Protein AF-A0A918MQ22-F1 (afdb_monomer_lite)

Sequence (95 aa):
MRKKLNYYYRVFETLDYRKCSISFIMLRVFPLMFMIFSLKVYPHSNSNNLKSAAVIWGAKQTPISGSVKDASGTPIPGVNILLVGTVTGTQTDYI

InterPro domains:
  IPR008969 Carboxypeptidase-like, regulatory domain superfamily [SSF49464] (63-93)

Structure (mmCIF, N/CA/C/O backbone):
data_AF-A0A918MQ22-F1
#
_entry.id   AF-A0A918MQ22-F1
#
loop_
_atom_site.group_PDB
_atom_site.id
_atom_site.type_symbol
_atom_site.label_atom_id
_atom_site.label_alt_id
_atom_site.label_comp_id
_atom_site.label_asym_id
_atom_site.label_entity_id
_atom_site.label_seq_id
_atom_site.pdbx_PDB_ins_code
_atom_site.Cartn_x
_atom_site.Cartn_y
_atom_site.Cartn_z
_atom_site.occupancy
_atom_site.B_iso_or_equiv
_atom_site.auth_seq_id
_atom_site.auth_comp_id
_atom_site.auth_asym_id
_atom_site.auth_atom_id
_atom_site.pdbx_PDB_model_num
ATOM 1 N N . MET A 1 1 ? 68.908 -0.606 -53.694 1.00 58.28 1 MET A N 1
ATOM 2 C CA . MET A 1 1 ? 68.719 -0.250 -52.264 1.00 58.28 1 MET A CA 1
ATOM 3 C C . MET A 1 1 ? 67.687 0.862 -51.997 1.00 58.28 1 MET A C 1
ATOM 5 O O . MET A 1 1 ? 67.014 0.776 -50.981 1.00 58.28 1 MET A O 1
ATOM 9 N N . ARG A 1 2 ? 67.454 1.846 -52.889 1.00 55.19 2 ARG A N 1
ATOM 10 C CA . ARG A 1 2 ? 66.509 2.969 -52.636 1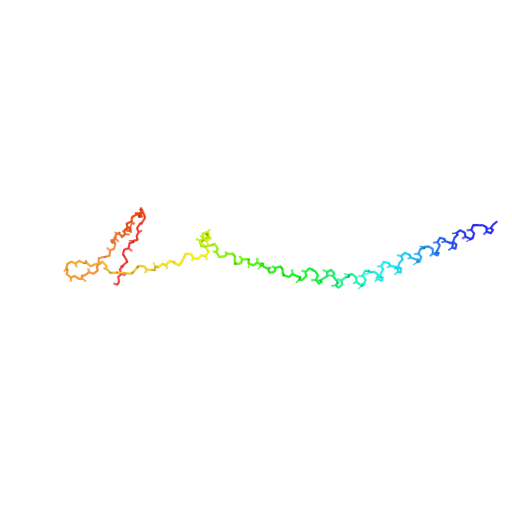.00 55.19 2 ARG A CA 1
ATOM 11 C C . ARG A 1 2 ? 65.016 2.600 -52.507 1.00 55.19 2 ARG A C 1
ATOM 13 O O . ARG A 1 2 ? 64.282 3.293 -51.814 1.00 55.19 2 ARG A O 1
ATOM 20 N N . LYS A 1 3 ? 64.555 1.506 -53.129 1.00 56.06 3 LYS A N 1
ATOM 21 C CA . LYS A 1 3 ? 63.137 1.084 -53.068 1.00 56.06 3 LYS A CA 1
ATOM 22 C C . LYS A 1 3 ? 62.701 0.610 -51.671 1.00 56.06 3 LYS A C 1
ATOM 24 O O . LYS A 1 3 ? 61.563 0.841 -51.285 1.00 56.06 3 LYS A O 1
ATOM 29 N N . LYS A 1 4 ? 63.611 -0.004 -50.901 1.00 56.78 4 LYS A N 1
ATOM 30 C CA . LYS A 1 4 ? 63.319 -0.537 -49.555 1.00 56.78 4 LYS A CA 1
ATOM 31 C C . LYS A 1 4 ? 63.149 0.582 -48.519 1.00 56.78 4 LYS A C 1
ATOM 33 O O . LYS A 1 4 ? 62.310 0.466 -47.635 1.00 56.78 4 LYS A O 1
ATOM 38 N N . LEU A 1 5 ? 63.884 1.684 -48.688 1.00 58.62 5 LEU A N 1
ATOM 39 C CA . LEU A 1 5 ? 63.778 2.869 -47.835 1.00 58.62 5 LEU A CA 1
ATOM 40 C C . LEU A 1 5 ? 62.418 3.566 -48.020 1.00 58.62 5 LEU A C 1
ATOM 42 O O . LEU A 1 5 ? 61.752 3.891 -47.048 1.00 58.62 5 LEU A O 1
ATOM 46 N N . ASN A 1 6 ? 61.957 3.690 -49.267 1.00 64.06 6 ASN A N 1
ATOM 47 C CA . ASN A 1 6 ? 60.674 4.318 -49.602 1.00 64.06 6 ASN A CA 1
ATOM 48 C C . ASN A 1 6 ? 59.466 3.531 -49.043 1.00 64.06 6 ASN A C 1
ATOM 50 O O . ASN A 1 6 ? 58.471 4.111 -48.623 1.00 64.06 6 ASN A O 1
ATOM 54 N N . TYR A 1 7 ? 59.586 2.201 -48.965 1.00 62.47 7 TYR A N 1
ATOM 55 C CA . TYR A 1 7 ? 58.566 1.343 -48.357 1.00 62.47 7 TYR A CA 1
ATOM 56 C C . TYR A 1 7 ? 58.475 1.541 -46.836 1.00 62.47 7 TYR A C 1
ATOM 58 O O . TYR A 1 7 ? 57.378 1.631 -46.297 1.00 62.47 7 TYR A O 1
ATOM 66 N N . TYR A 1 8 ? 59.616 1.673 -46.150 1.00 60.47 8 TYR A N 1
ATOM 67 C CA . TYR A 1 8 ? 59.648 1.921 -44.704 1.00 60.47 8 TYR A CA 1
ATOM 68 C C . TYR A 1 8 ? 59.082 3.294 -44.328 1.00 60.47 8 TYR A C 1
ATOM 70 O O . TYR A 1 8 ? 58.294 3.376 -43.391 1.00 60.47 8 TYR A O 1
ATOM 78 N N . TYR A 1 9 ? 59.411 4.346 -45.088 1.00 58.25 9 TYR A N 1
ATOM 79 C CA . TYR A 1 9 ? 58.820 5.675 -44.886 1.00 58.25 9 TYR A CA 1
ATOM 80 C C . TYR A 1 9 ? 57.302 5.657 -45.091 1.00 58.25 9 TYR A C 1
ATOM 82 O O . TYR A 1 9 ? 56.569 6.139 -44.234 1.00 58.25 9 TYR A O 1
ATOM 90 N N . ARG A 1 10 ? 56.818 5.010 -46.160 1.00 55.19 10 ARG A N 1
ATOM 91 C CA . ARG A 1 10 ? 55.380 4.902 -46.442 1.00 55.19 10 ARG A CA 1
ATOM 92 C C . ARG A 1 10 ? 54.623 4.125 -45.355 1.00 55.19 10 ARG A C 1
ATOM 94 O O . ARG A 1 10 ? 53.503 4.488 -45.018 1.00 55.19 10 ARG A O 1
ATOM 101 N N . VAL A 1 11 ? 55.221 3.075 -44.788 1.00 58.50 11 VAL A N 1
ATOM 102 C CA . VAL A 1 11 ? 54.616 2.309 -43.683 1.00 58.50 11 VAL A CA 1
ATOM 103 C C . VAL A 1 11 ? 54.599 3.122 -42.383 1.00 58.50 11 VAL A C 1
ATOM 105 O O . VAL A 1 11 ? 53.577 3.132 -41.699 1.00 58.50 11 VAL A O 1
ATOM 108 N N . PHE A 1 12 ? 55.673 3.850 -42.061 1.00 53.22 12 PHE A N 1
ATOM 109 C CA . PHE A 1 12 ? 55.737 4.714 -40.875 1.00 53.22 12 PHE A CA 1
ATOM 110 C C . PHE A 1 12 ? 54.681 5.835 -40.932 1.00 53.22 12 PHE A C 1
ATOM 112 O O . PHE A 1 12 ? 53.937 6.034 -39.975 1.00 53.22 12 PHE A O 1
ATOM 119 N N . GLU A 1 13 ? 54.513 6.461 -42.099 1.00 55.25 13 GLU A N 1
ATOM 120 C CA . GLU A 1 13 ? 53.505 7.502 -42.350 1.00 55.25 13 GLU A CA 1
ATOM 121 C C . GLU A 1 13 ? 52.064 6.970 -42.183 1.00 55.25 13 GLU A C 1
ATOM 123 O O . GLU A 1 13 ? 51.206 7.636 -41.608 1.00 55.25 13 GLU A O 1
ATOM 128 N N . THR A 1 14 ? 51.790 5.718 -42.579 1.00 51.16 14 THR A N 1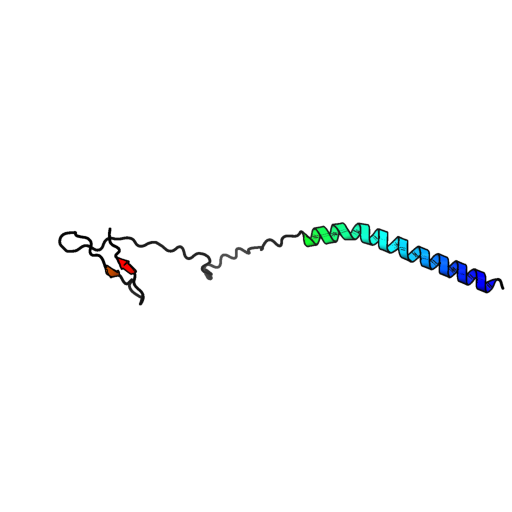
ATOM 129 C CA . THR A 1 14 ? 50.468 5.087 -42.373 1.00 51.16 14 THR A CA 1
ATOM 130 C C . THR A 1 14 ? 50.173 4.668 -40.927 1.00 51.16 14 THR A C 1
ATOM 132 O O . THR A 1 14 ? 49.003 4.497 -40.570 1.00 51.16 14 THR A O 1
ATOM 135 N N . LEU A 1 15 ? 51.198 4.504 -40.082 1.00 51.94 15 LEU A N 1
ATOM 136 C CA . LEU A 1 15 ? 51.028 4.140 -38.670 1.00 51.94 15 LEU A CA 1
ATOM 137 C C . LEU A 1 15 ? 50.720 5.360 -37.785 1.00 51.94 15 LEU A C 1
ATOM 139 O O . LEU A 1 15 ? 49.957 5.221 -36.825 1.00 51.94 15 LEU A O 1
ATOM 143 N N . ASP A 1 16 ? 51.204 6.553 -38.144 1.00 52.94 16 ASP A N 1
ATOM 144 C CA . ASP A 1 16 ? 50.850 7.811 -37.464 1.00 52.94 16 ASP A CA 1
ATOM 145 C C . ASP A 1 16 ? 49.415 8.284 -37.785 1.00 52.94 16 ASP A C 1
ATOM 147 O O . ASP A 1 16 ? 48.711 8.805 -36.914 1.00 52.94 16 ASP A O 1
ATOM 151 N N . TYR A 1 17 ? 48.897 7.991 -38.985 1.00 50.00 17 TYR A N 1
ATOM 152 C CA . TYR A 1 17 ? 47.516 8.329 -39.372 1.00 50.00 17 TYR A CA 1
ATOM 153 C C . TYR A 1 17 ? 46.429 7.558 -38.601 1.00 50.00 17 TYR A C 1
ATOM 155 O O . TYR A 1 17 ? 45.288 8.021 -38.509 1.00 50.00 17 TYR A O 1
ATOM 163 N N . ARG A 1 18 ? 46.747 6.399 -38.005 1.00 50.69 18 ARG A N 1
ATOM 164 C CA . ARG A 1 18 ? 45.755 5.592 -37.268 1.00 50.69 18 ARG A CA 1
ATOM 165 C C . ARG A 1 18 ? 45.511 6.038 -35.828 1.00 50.69 18 ARG A C 1
ATOM 167 O O . ARG A 1 18 ? 44.466 5.696 -35.280 1.00 50.69 18 ARG A O 1
ATOM 174 N N . LYS A 1 19 ? 46.409 6.814 -35.215 1.00 48.56 19 LYS A N 1
ATOM 175 C CA . LYS A 1 19 ? 46.232 7.300 -33.831 1.00 48.56 19 LYS A CA 1
ATOM 176 C C . LYS A 1 19 ? 45.521 8.651 -33.746 1.00 48.56 19 LYS A C 1
ATOM 178 O O . LYS A 1 19 ? 44.848 8.919 -32.755 1.00 48.56 19 LYS A O 1
ATOM 183 N N . CYS A 1 20 ? 45.613 9.477 -34.787 1.00 48.53 20 CYS A N 1
ATOM 184 C CA . CYS A 1 20 ? 45.085 10.842 -34.750 1.00 48.53 20 CYS A CA 1
ATOM 185 C C . CYS A 1 20 ? 43.585 10.928 -35.106 1.00 48.53 20 CYS A C 1
ATOM 187 O O . CYS A 1 20 ? 42.847 11.696 -34.497 1.00 48.53 20 CYS A O 1
ATOM 189 N N . SER A 1 21 ? 43.079 10.088 -36.016 1.00 54.22 21 SER A N 1
ATOM 190 C CA . SER A 1 21 ? 41.682 10.201 -36.477 1.00 54.22 21 SER A 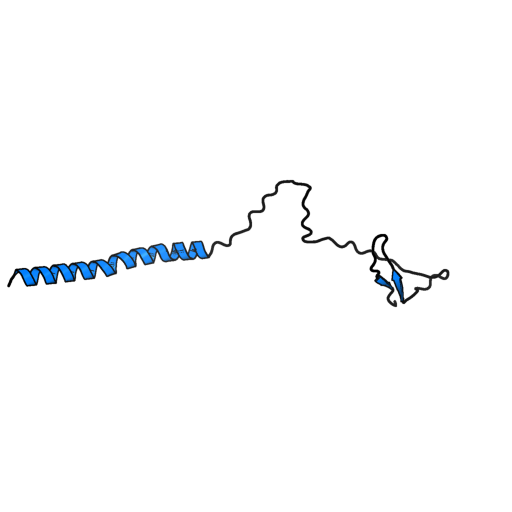CA 1
ATOM 191 C C . SER A 1 21 ? 40.651 9.622 -35.490 1.00 54.22 21 SER A C 1
ATOM 193 O O . SER A 1 21 ? 39.617 10.238 -35.233 1.00 54.22 21 SER A O 1
ATOM 195 N N . ILE A 1 22 ? 40.952 8.478 -34.863 1.00 59.56 22 ILE A N 1
ATOM 196 C CA . ILE A 1 22 ? 40.038 7.810 -33.915 1.00 59.56 22 ILE A CA 1
ATOM 197 C C . ILE A 1 22 ? 39.916 8.600 -32.603 1.00 59.56 22 ILE A C 1
ATOM 199 O O . ILE A 1 22 ? 38.831 8.668 -32.030 1.00 59.56 22 ILE A O 1
ATOM 203 N N . SER A 1 23 ? 40.997 9.253 -32.162 1.00 62.00 23 SER A N 1
ATOM 204 C CA . SER A 1 23 ? 41.025 10.050 -30.927 1.00 62.00 23 SER A CA 1
ATOM 205 C C . SER A 1 23 ? 40.124 11.292 -31.010 1.00 62.00 23 SER A C 1
ATOM 207 O O . SER A 1 23 ? 39.325 11.548 -30.109 1.00 62.00 23 SER A O 1
ATOM 209 N N . PHE A 1 24 ? 40.162 12.016 -32.137 1.00 61.91 24 PHE A N 1
ATOM 210 C CA . PHE A 1 24 ? 39.295 13.182 -32.362 1.00 61.91 24 PHE A CA 1
ATOM 211 C C . PHE A 1 24 ? 37.813 12.814 -32.481 1.00 61.91 24 PHE A C 1
ATOM 213 O O . PHE A 1 24 ? 36.957 13.554 -31.991 1.00 61.91 24 PHE A O 1
ATOM 220 N N . ILE A 1 25 ? 37.511 11.669 -33.098 1.00 69.50 25 ILE A N 1
ATOM 221 C CA . ILE A 1 25 ? 36.145 11.149 -33.187 1.00 69.50 25 ILE A CA 1
ATOM 222 C C . ILE A 1 25 ? 35.653 10.770 -31.787 1.00 69.50 25 ILE A C 1
ATOM 224 O O . ILE A 1 25 ? 34.648 11.319 -31.345 1.00 69.50 25 ILE A O 1
ATOM 228 N N . MET A 1 26 ? 36.391 9.939 -31.042 1.00 67.00 26 MET A N 1
ATOM 229 C CA . MET A 1 26 ? 36.015 9.480 -29.694 1.00 67.00 26 MET A CA 1
ATOM 230 C C . MET A 1 26 ? 35.768 10.632 -28.705 1.00 67.00 26 MET A C 1
ATOM 232 O O . MET A 1 26 ? 34.805 10.572 -27.941 1.00 67.00 26 MET A O 1
ATOM 236 N N . LEU A 1 27 ? 36.558 11.711 -28.767 1.00 75.56 27 LEU A N 1
ATOM 237 C CA . LEU A 1 27 ? 36.388 12.893 -27.910 1.00 75.56 27 LEU A CA 1
ATOM 238 C C . LEU A 1 27 ? 35.057 13.632 -28.155 1.00 75.56 27 LEU A C 1
ATOM 240 O O . LEU A 1 27 ? 34.509 14.244 -27.240 1.00 75.56 27 LEU A O 1
ATOM 244 N N . ARG A 1 28 ? 34.519 13.573 -29.381 1.00 75.44 28 ARG A N 1
ATOM 245 C CA . ARG A 1 28 ? 33.253 14.222 -29.760 1.00 75.44 28 ARG A CA 1
ATOM 246 C C . ARG A 1 28 ? 32.032 13.319 -29.572 1.00 75.44 28 ARG A C 1
ATOM 248 O O . ARG A 1 28 ? 30.961 13.843 -29.277 1.00 75.44 28 ARG A O 1
ATOM 255 N N . VAL A 1 29 ? 32.169 11.994 -29.700 1.00 80.75 29 VAL A N 1
ATOM 256 C CA . VAL A 1 29 ? 31.034 11.057 -29.522 1.00 80.75 29 VAL A CA 1
ATOM 257 C C . VAL A 1 29 ? 30.774 10.687 -28.062 1.00 80.75 29 VAL A C 1
ATOM 259 O O . VAL A 1 29 ? 29.633 10.394 -27.710 1.00 80.75 29 VAL A O 1
ATOM 262 N N . PHE A 1 30 ? 31.795 10.733 -27.200 1.00 79.94 30 PHE A N 1
ATOM 263 C CA . PHE A 1 30 ? 31.662 10.428 -25.772 1.00 79.94 30 PHE A CA 1
ATOM 264 C C . PHE A 1 30 ? 30.576 11.253 -25.041 1.00 79.94 30 PHE A C 1
ATOM 266 O O . PHE A 1 30 ? 29.730 10.641 -24.384 1.00 79.94 30 PHE A O 1
ATOM 273 N N . PRO A 1 31 ? 30.494 12.596 -25.181 1.00 81.69 31 PRO A N 1
ATOM 274 C CA . PRO A 1 31 ? 29.432 13.367 -24.527 1.00 81.69 31 PRO A CA 1
ATOM 275 C C . PRO A 1 31 ? 28.036 13.068 -25.095 1.00 81.69 31 PRO A C 1
ATOM 277 O O . PRO A 1 31 ? 27.052 13.105 -24.361 1.00 81.69 31 PRO A O 1
ATOM 280 N N . LEU A 1 32 ? 27.941 12.722 -26.382 1.00 80.88 32 LEU A N 1
ATOM 281 C CA . LEU A 1 32 ? 26.672 12.425 -27.051 1.00 80.88 32 LEU A CA 1
ATOM 282 C C . LEU A 1 32 ? 26.119 11.058 -26.610 1.00 80.88 32 LEU A C 1
ATOM 284 O O . LEU A 1 32 ? 24.928 10.924 -26.343 1.00 80.88 32 LEU A O 1
ATOM 288 N N . MET A 1 33 ? 26.994 10.065 -26.421 1.00 79.31 33 MET A N 1
ATOM 289 C CA . MET A 1 33 ? 26.625 8.766 -25.845 1.00 79.31 33 MET A CA 1
ATOM 290 C C . MET A 1 33 ? 26.229 8.862 -24.368 1.00 79.31 33 MET A C 1
ATOM 292 O O . MET A 1 33 ? 25.250 8.240 -23.959 1.00 79.31 33 MET A O 1
ATOM 296 N N . PHE A 1 34 ? 26.929 9.679 -23.576 1.00 78.94 34 PHE A N 1
ATOM 297 C CA . PHE A 1 34 ? 26.578 9.908 -22.172 1.00 78.94 34 PHE A CA 1
ATOM 298 C C . PHE A 1 34 ? 25.229 10.633 -22.013 1.00 78.94 34 PHE A C 1
ATOM 300 O O . PHE A 1 34 ? 24.441 10.314 -21.119 1.00 78.94 34 PHE A O 1
ATOM 307 N N . MET A 1 35 ? 24.922 11.567 -22.918 1.00 82.31 35 MET A N 1
ATOM 308 C CA . MET A 1 35 ? 23.637 12.266 -22.948 1.00 82.31 35 MET A CA 1
ATOM 309 C C . MET A 1 35 ? 22.477 11.318 -23.285 1.00 82.31 35 MET A C 1
ATOM 311 O O . MET A 1 35 ? 21.441 11.376 -22.628 1.00 82.31 35 MET A O 1
ATOM 315 N N . ILE A 1 36 ? 22.656 10.408 -24.249 1.00 78.00 36 ILE A N 1
ATOM 316 C CA . ILE A 1 36 ? 21.632 9.411 -24.602 1.00 78.00 36 ILE A CA 1
ATOM 317 C C . ILE A 1 36 ? 21.414 8.413 -23.454 1.00 78.00 36 ILE A C 1
ATOM 319 O O . ILE A 1 36 ? 20.274 8.073 -23.155 1.00 78.00 36 ILE A O 1
ATOM 323 N N . PHE A 1 37 ? 22.478 7.999 -22.757 1.00 75.38 37 PHE A N 1
ATOM 324 C CA . PHE A 1 37 ? 22.373 7.125 -21.580 1.00 75.38 37 PHE A CA 1
ATOM 325 C C . PHE A 1 37 ? 21.644 7.789 -20.395 1.00 75.38 37 PHE A C 1
ATOM 327 O O . PHE A 1 37 ? 21.062 7.106 -19.556 1.00 75.38 37 PHE A O 1
ATOM 334 N N . SER A 1 38 ? 21.632 9.124 -20.345 1.00 72.12 38 SER A N 1
ATOM 335 C CA . SER A 1 38 ? 20.955 9.904 -19.301 1.00 72.12 38 SER A CA 1
ATOM 336 C C . SER A 1 38 ? 19.496 10.244 -19.630 1.00 72.12 38 SER A C 1
ATOM 338 O O . SER A 1 38 ? 18.811 10.852 -18.802 1.00 72.12 38 SER A O 1
ATOM 340 N N . LEU A 1 39 ? 18.989 9.862 -20.810 1.00 70.94 39 LEU A N 1
ATOM 341 C CA . LEU A 1 39 ? 17.575 10.018 -21.139 1.00 70.94 39 LEU A CA 1
ATOM 342 C C . LEU A 1 39 ? 16.753 9.069 -20.259 1.00 70.94 39 LEU A C 1
ATOM 344 O O . LEU A 1 39 ? 16.592 7.886 -20.555 1.00 70.94 39 LEU A O 1
ATOM 348 N N . LYS A 1 40 ? 16.194 9.599 -19.168 1.00 68.00 40 LYS A N 1
ATOM 349 C CA . LYS A 1 40 ? 15.083 8.943 -18.478 1.00 68.00 40 LYS A CA 1
ATOM 350 C C . LYS A 1 40 ? 13.914 8.888 -19.459 1.00 68.00 40 LYS A C 1
ATOM 352 O O . LYS A 1 40 ? 13.354 9.923 -19.812 1.00 68.00 40 LYS A O 1
ATOM 357 N N . VAL A 1 41 ? 13.560 7.686 -19.913 1.00 72.38 41 VAL A N 1
ATOM 358 C CA . VAL A 1 41 ? 12.335 7.462 -20.687 1.00 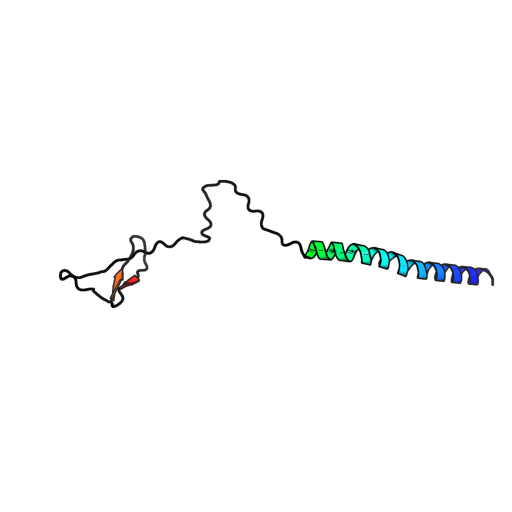72.38 41 VAL A CA 1
ATOM 359 C C . VAL A 1 41 ? 11.163 7.739 -19.751 1.00 72.38 41 VAL A C 1
ATOM 361 O O . VAL A 1 41 ? 10.809 6.909 -18.917 1.00 72.38 41 VAL A O 1
ATOM 364 N N . TYR A 1 42 ? 10.590 8.937 -19.839 1.00 74.94 42 TYR A N 1
ATOM 365 C CA . TYR A 1 42 ? 9.318 9.221 -19.192 1.00 74.94 42 TYR A CA 1
ATOM 366 C C . TYR A 1 42 ? 8.238 8.426 -19.935 1.00 74.94 42 TYR A C 1
ATOM 368 O O . TYR A 1 42 ? 8.175 8.518 -21.165 1.00 74.94 42 TYR A O 1
ATOM 376 N N . PRO A 1 43 ? 7.396 7.637 -19.246 1.00 71.50 43 PRO A N 1
ATOM 377 C CA . PRO A 1 43 ? 6.271 6.996 -19.906 1.00 71.50 43 PRO A CA 1
ATOM 378 C C . PRO A 1 43 ? 5.362 8.083 -20.494 1.00 71.50 43 PRO A C 1
ATOM 380 O O . PRO A 1 43 ? 4.823 8.917 -19.766 1.00 71.50 43 PRO A O 1
ATOM 383 N N . HIS A 1 44 ? 5.201 8.094 -21.820 1.00 70.00 44 HIS A N 1
ATOM 384 C CA . HIS A 1 44 ? 4.173 8.901 -22.466 1.00 70.00 44 HIS A CA 1
ATOM 385 C C . HIS A 1 44 ? 2.826 8.221 -22.223 1.00 70.00 44 HIS A C 1
ATOM 387 O O . HIS A 1 44 ? 2.499 7.217 -22.856 1.00 70.00 44 HIS A O 1
ATOM 393 N N . SER A 1 45 ? 2.063 8.747 -21.269 1.00 68.19 45 SER A N 1
ATOM 394 C CA . SER A 1 45 ? 0.700 8.289 -21.028 1.00 68.19 45 SER A CA 1
ATOM 395 C C . SER A 1 45 ? -0.218 8.901 -22.087 1.00 68.19 45 SER A C 1
ATOM 397 O O . SER A 1 45 ? -0.450 10.111 -22.079 1.00 68.19 45 SER A O 1
ATOM 399 N N . ASN A 1 46 ? -0.726 8.084 -23.013 1.00 70.62 46 ASN A N 1
ATOM 400 C CA . ASN A 1 46 ? -1.794 8.506 -23.913 1.00 70.62 46 ASN A CA 1
ATOM 401 C C . ASN A 1 46 ? -3.117 8.483 -23.137 1.00 70.62 46 ASN A C 1
ATOM 403 O O . ASN A 1 46 ? -3.573 7.428 -22.695 1.00 70.62 46 ASN A O 1
ATOM 407 N N . SER A 1 47 ? -3.726 9.654 -22.957 1.00 63.84 47 SER A N 1
ATOM 408 C CA . SER A 1 47 ? -5.062 9.778 -22.375 1.00 63.84 47 SER A CA 1
ATOM 409 C C . SER A 1 47 ? -6.112 9.606 -23.470 1.00 63.84 47 SER A C 1
ATOM 411 O O . SER A 1 47 ? -6.817 10.541 -23.851 1.00 63.84 47 SER A O 1
ATOM 413 N N . ASN A 1 48 ? -6.228 8.397 -24.013 1.00 68.88 48 ASN A N 1
ATOM 414 C CA . ASN A 1 48 ? -7.441 8.029 -24.725 1.00 68.88 48 ASN A CA 1
ATOM 415 C C . ASN A 1 48 ? -8.521 7.776 -23.670 1.00 68.88 48 ASN A C 1
ATOM 417 O O . ASN A 1 48 ? -8.422 6.852 -22.867 1.00 68.88 48 ASN A O 1
ATOM 421 N N . ASN A 1 49 ? -9.539 8.639 -23.690 1.00 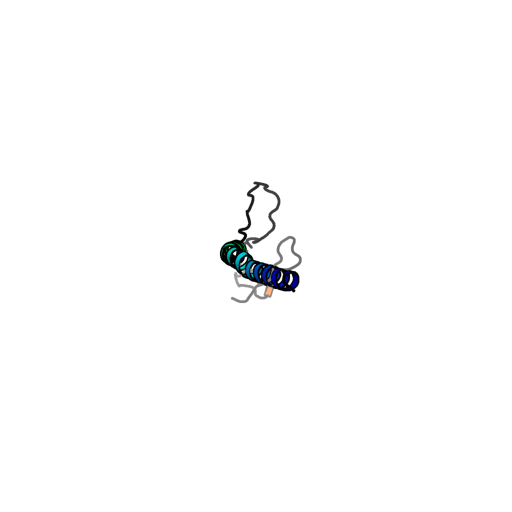62.62 49 ASN A N 1
ATOM 422 C CA . ASN A 1 49 ? -10.740 8.670 -22.849 1.00 62.62 49 ASN A CA 1
ATOM 423 C C . ASN A 1 49 ? -11.639 7.417 -23.013 1.00 62.62 49 ASN A C 1
ATOM 425 O O . ASN A 1 49 ? -12.862 7.497 -23.113 1.00 62.62 49 ASN A O 1
ATOM 429 N N . LEU A 1 50 ? -11.047 6.226 -23.037 1.00 59.44 50 LEU A N 1
ATOM 430 C CA . LEU A 1 50 ? -11.763 4.970 -22.927 1.00 59.44 50 LEU A CA 1
ATOM 431 C C . LEU A 1 50 ? -12.171 4.812 -21.463 1.00 59.44 50 LEU A C 1
ATOM 433 O O . LEU A 1 50 ? -11.393 4.376 -20.617 1.00 59.44 50 LEU A O 1
ATOM 437 N N . LYS A 1 51 ? -13.434 5.127 -21.169 1.00 60.16 51 LYS A N 1
ATOM 438 C CA . LYS A 1 51 ? -14.178 4.671 -19.981 1.00 60.16 51 LYS A CA 1
ATOM 439 C C . LYS A 1 51 ? -14.306 3.127 -19.937 1.00 60.16 51 LYS A C 1
ATOM 441 O O . LYS A 1 51 ? -15.394 2.604 -19.730 1.00 60.16 51 LYS A O 1
ATOM 446 N N . SER A 1 52 ? -13.240 2.368 -20.191 1.00 67.00 52 SER A N 1
ATOM 447 C CA . SER A 1 52 ? -13.239 0.897 -20.170 1.00 67.00 52 SER A CA 1
ATOM 448 C C . SER A 1 52 ? -11.819 0.338 -20.229 1.00 67.00 52 SER A C 1
ATOM 450 O O . SER A 1 52 ? -11.378 -0.157 -21.256 1.00 67.00 52 SER A O 1
ATOM 452 N N . ALA A 1 53 ? -11.094 0.474 -19.123 1.00 59.16 53 ALA A N 1
ATOM 453 C CA . ALA A 1 53 ? -10.115 -0.493 -18.618 1.00 59.16 53 ALA A CA 1
ATOM 454 C C . ALA A 1 53 ? -9.489 0.134 -17.370 1.00 59.16 53 ALA A C 1
ATOM 456 O O . ALA A 1 53 ? -8.342 0.576 -17.374 1.00 59.16 53 ALA A O 1
ATOM 457 N N . ALA A 1 54 ? -10.274 0.218 -16.294 1.00 56.84 54 ALA A N 1
ATOM 458 C CA . ALA A 1 54 ? -9.718 0.402 -14.965 1.00 56.84 54 ALA A CA 1
ATOM 459 C C . ALA A 1 54 ? -8.886 -0.846 -14.642 1.00 56.84 54 ALA A C 1
ATOM 461 O O . ALA A 1 54 ? -9.351 -1.781 -13.999 1.00 56.84 54 ALA A O 1
ATOM 462 N N . VAL A 1 55 ? -7.645 -0.877 -15.125 1.00 54.91 55 VAL A N 1
ATOM 463 C CA . VAL A 1 55 ? -6.599 -1.619 -14.442 1.00 54.91 55 VAL A CA 1
ATOM 464 C C . VAL A 1 55 ? -6.554 -0.989 -13.057 1.00 54.91 55 VAL A C 1
ATOM 466 O O . VAL A 1 55 ? -6.256 0.197 -12.917 1.00 54.91 55 VAL A O 1
ATOM 469 N N . ILE A 1 56 ? -6.976 -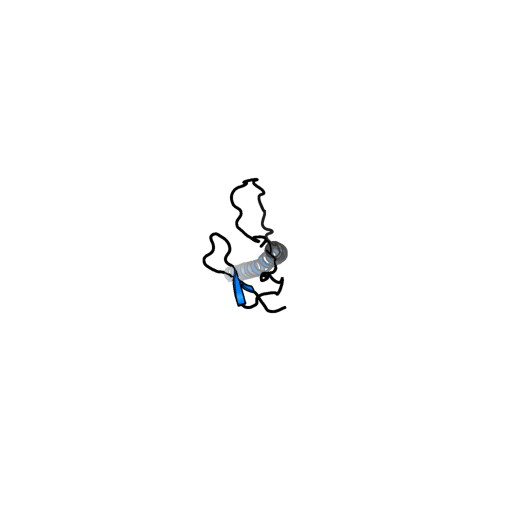1.751 -12.055 1.00 58.28 56 ILE A N 1
ATOM 470 C CA . ILE A 1 56 ? -7.135 -1.316 -10.669 1.00 58.28 56 ILE A CA 1
ATOM 471 C C . ILE A 1 56 ? -5.740 -1.093 -10.055 1.00 58.28 56 ILE A C 1
ATOM 473 O O . ILE A 1 56 ? -5.266 -1.862 -9.231 1.00 58.28 56 ILE A O 1
ATOM 477 N N . TRP A 1 57 ? -5.043 -0.034 -10.469 1.00 50.28 57 TRP A N 1
ATOM 478 C CA . TRP A 1 57 ? -3.869 0.497 -9.772 1.00 50.28 57 TRP A CA 1
ATOM 479 C C . TRP A 1 57 ? -4.360 1.462 -8.696 1.00 50.28 57 TRP A C 1
ATOM 481 O O . TRP A 1 57 ? -4.247 2.678 -8.820 1.00 50.28 57 TRP A O 1
ATOM 491 N N . GLY A 1 58 ? -4.982 0.885 -7.665 1.00 57.81 58 GLY A N 1
ATOM 492 C CA . GLY A 1 58 ? -5.556 1.620 -6.540 1.00 57.81 58 GLY A CA 1
ATOM 493 C C . GLY A 1 58 ? -7.073 1.512 -6.465 1.00 57.81 58 GLY A C 1
ATOM 494 O O . GLY A 1 58 ? -7.761 2.530 -6.510 1.00 57.81 58 GLY A O 1
ATOM 495 N N . ALA A 1 59 ? -7.610 0.294 -6.309 1.00 59.47 59 ALA A N 1
ATOM 496 C CA . ALA A 1 59 ? -8.952 0.147 -5.746 1.00 59.47 59 ALA A CA 1
ATOM 497 C C . ALA A 1 59 ? -8.971 0.952 -4.450 1.00 59.47 59 ALA A C 1
ATOM 499 O O . ALA A 1 59 ? -8.325 0.583 -3.469 1.00 59.47 59 ALA A O 1
ATOM 500 N N . LYS A 1 60 ? -9.671 2.085 -4.459 1.00 63.22 60 LYS A N 1
ATOM 501 C CA . LYS A 1 60 ? -9.919 2.836 -3.243 1.00 63.22 60 LYS A CA 1
ATOM 502 C C . LYS A 1 60 ? -10.851 1.971 -2.406 1.00 63.22 60 LYS A C 1
ATOM 504 O O . LYS A 1 60 ? -12.056 1.958 -2.643 1.00 63.22 60 LYS A O 1
ATOM 509 N N . GLN A 1 61 ? -10.284 1.219 -1.467 1.00 72.50 61 GLN A N 1
ATOM 510 C CA . GLN A 1 61 ? -11.063 0.491 -0.480 1.00 72.50 61 GLN A CA 1
ATOM 511 C C . GLN A 1 61 ? -11.892 1.518 0.288 1.00 72.50 61 GLN A C 1
ATOM 513 O O . GLN A 1 61 ? -11.351 2.416 0.932 1.00 72.50 61 GLN A O 1
ATOM 518 N N . THR A 1 62 ? -13.212 1.433 0.175 1.00 81.06 62 THR A N 1
ATOM 519 C CA . THR A 1 62 ? -14.116 2.213 1.016 1.00 81.06 62 THR A CA 1
ATOM 520 C C . THR A 1 62 ? -14.237 1.493 2.354 1.00 81.06 62 THR A C 1
ATOM 522 O O . THR A 1 62 ? -14.768 0.379 2.373 1.00 81.06 62 THR A O 1
ATOM 525 N N . PRO A 1 63 ? -13.734 2.066 3.461 1.00 81.31 63 PRO A N 1
ATOM 526 C CA . PRO A 1 63 ? -13.890 1.448 4.768 1.00 81.31 63 PRO A CA 1
ATOM 527 C C . PRO A 1 63 ? -15.373 1.444 5.151 1.00 81.31 63 PRO A C 1
ATOM 529 O O . PRO A 1 63 ? -16.041 2.473 5.077 1.00 81.31 63 PRO A O 1
ATOM 532 N N . ILE A 1 64 ? -15.878 0.278 5.551 1.00 82.31 64 ILE A N 1
ATOM 533 C CA . ILE A 1 64 ? -17.202 0.123 6.156 1.00 82.31 64 ILE A CA 1
ATOM 534 C C . ILE A 1 64 ? -16.966 0.011 7.660 1.00 82.31 64 ILE A C 1
ATOM 536 O O . ILE A 1 64 ? -16.253 -0.887 8.103 1.00 82.31 64 ILE A O 1
ATOM 540 N N . SER A 1 65 ? -17.532 0.935 8.432 1.00 84.81 65 SER A N 1
ATOM 541 C CA . SER A 1 65 ? -17.438 0.952 9.891 1.00 84.81 65 SER A CA 1
ATOM 542 C C . SER A 1 65 ? -18.826 0.876 10.520 1.00 84.81 65 SER A C 1
ATOM 544 O O . SER A 1 65 ? -19.818 1.339 9.959 1.00 84.81 65 SER A O 1
ATOM 546 N N . GLY A 1 66 ? -18.897 0.257 11.693 1.00 85.44 66 GLY A N 1
ATOM 547 C CA . GLY A 1 66 ? -20.132 0.064 12.440 1.00 85.44 66 GLY A CA 1
ATOM 548 C C . GLY A 1 66 ? -19.861 -0.627 13.771 1.00 85.44 66 GLY A C 1
ATOM 549 O O . GLY A 1 66 ? -18.752 -1.089 14.025 1.00 85.44 66 GLY A O 1
ATOM 550 N N . SER A 1 67 ? -20.879 -0.687 14.625 1.00 86.81 67 SER A N 1
ATOM 551 C CA . SER A 1 67 ? -20.835 -1.399 15.903 1.00 86.81 67 SER A CA 1
ATOM 552 C C . SER A 1 67 ? -21.931 -2.454 15.912 1.00 86.81 67 SER A C 1
ATOM 554 O O . SER A 1 67 ? -23.068 -2.169 15.536 1.00 86.81 67 SER A O 1
ATOM 556 N N . VAL A 1 68 ? -21.580 -3.667 16.332 1.00 87.06 68 VAL A N 1
ATOM 557 C CA . VAL A 1 68 ? -22.537 -4.754 16.540 1.00 87.06 68 VAL A CA 1
ATOM 558 C C . VAL A 1 68 ? -22.889 -4.776 18.019 1.00 87.06 68 VAL A C 1
ATOM 560 O O . VAL A 1 68 ? -22.016 -4.986 18.861 1.00 87.06 68 VAL A O 1
ATOM 563 N N . LYS A 1 69 ? -24.161 -4.519 18.321 1.00 89.12 69 LYS A N 1
ATOM 564 C CA . LYS A 1 69 ? -24.686 -4.423 19.683 1.00 89.12 69 LYS A CA 1
ATOM 565 C C . LYS A 1 69 ? -25.838 -5.395 19.885 1.00 89.12 69 LYS A C 1
ATOM 567 O O . LYS A 1 69 ? -26.564 -5.695 18.938 1.00 89.12 69 LYS A O 1
ATOM 572 N N . ASP A 1 70 ? -26.007 -5.852 21.118 1.00 88.75 70 ASP A N 1
ATOM 573 C CA . ASP A 1 70 ? -27.202 -6.579 21.536 1.00 88.75 70 ASP A CA 1
ATOM 574 C C . ASP A 1 70 ? -28.407 -5.640 21.742 1.00 88.75 70 ASP A C 1
ATOM 576 O O . ASP A 1 70 ? -28.316 -4.419 21.578 1.00 88.75 70 ASP A O 1
ATOM 580 N N . ALA A 1 71 ? -29.555 -6.209 22.121 1.00 89.62 71 ALA A N 1
ATOM 581 C CA . ALA A 1 71 ? -30.781 -5.450 22.374 1.00 89.62 71 ALA A CA 1
ATOM 582 C C . ALA A 1 71 ? -30.659 -4.436 23.531 1.00 89.62 71 ALA A C 1
ATOM 584 O O . ALA A 1 71 ? -31.434 -3.484 23.587 1.00 89.62 71 ALA A O 1
ATOM 585 N N . SER A 1 72 ? -29.691 -4.615 24.434 1.00 88.31 72 SER A N 1
ATOM 586 C CA . SER A 1 72 ? -29.368 -3.675 25.516 1.00 88.31 72 SER A CA 1
ATOM 587 C C . SER A 1 72 ? -28.350 -2.599 25.120 1.00 88.31 72 SER A C 1
ATOM 589 O O . SER A 1 72 ? -28.098 -1.685 25.903 1.00 88.31 72 SER A O 1
ATOM 591 N N . GLY A 1 73 ? -27.784 -2.660 23.910 1.00 85.81 73 GLY A N 1
ATOM 592 C CA . GLY A 1 73 ? -26.788 -1.706 23.422 1.00 85.81 73 GLY A CA 1
ATOM 593 C C . GLY A 1 73 ? -25.337 -2.056 23.774 1.00 85.81 73 GLY A C 1
ATOM 594 O O . GLY A 1 73 ? -24.445 -1.243 23.504 1.00 85.81 73 GLY A O 1
ATOM 595 N N . THR A 1 74 ? -25.089 -3.245 24.328 1.00 86.38 74 THR A N 1
ATOM 596 C CA . THR A 1 74 ? -23.752 -3.737 24.688 1.00 86.38 74 THR A CA 1
ATOM 597 C C . THR A 1 74 ? -23.030 -4.270 23.445 1.00 86.38 74 THR A C 1
ATOM 599 O O . THR A 1 74 ? -23.631 -5.041 22.691 1.00 86.38 74 THR A O 1
ATOM 602 N N . PRO A 1 75 ? -21.763 -3.882 23.189 1.00 87.69 75 PRO A N 1
ATOM 603 C CA . PRO A 1 75 ? -20.983 -4.417 22.075 1.00 87.69 75 PRO A CA 1
ATOM 604 C C . PRO A 1 75 ? -20.749 -5.921 22.221 1.00 87.69 75 PRO A C 1
ATOM 606 O O . PRO A 1 75 ? -20.394 -6.389 23.301 1.00 87.69 75 PRO A O 1
ATOM 609 N N . ILE A 1 76 ? -20.904 -6.670 21.129 1.00 86.12 76 ILE A N 1
ATOM 610 C CA . ILE A 1 76 ? -20.685 -8.121 21.132 1.00 86.12 76 ILE A CA 1
ATOM 611 C C . ILE A 1 76 ? -19.328 -8.433 20.476 1.00 86.12 76 ILE A C 1
ATOM 613 O O . ILE A 1 76 ? -19.194 -8.270 19.255 1.00 86.12 76 ILE A O 1
ATOM 617 N N . PRO A 1 77 ? -18.316 -8.884 21.241 1.00 86.12 77 PRO A N 1
ATOM 618 C CA . PRO A 1 77 ? -17.037 -9.306 20.680 1.00 86.12 77 PRO A CA 1
ATOM 619 C C . PRO A 1 77 ? -17.158 -10.673 19.997 1.00 86.12 77 PRO A C 1
ATOM 621 O O . PRO A 1 77 ? -17.974 -11.511 20.384 1.00 86.12 77 PRO A O 1
ATOM 624 N N . GLY A 1 78 ? -16.320 -10.923 18.991 1.00 84.31 78 GLY A N 1
ATOM 625 C CA . GLY A 1 78 ? -16.210 -12.244 18.375 1.00 84.31 78 GLY A CA 1
ATOM 626 C C . GLY A 1 78 ? -17.279 -12.582 17.326 1.00 84.31 78 GLY A C 1
ATOM 627 O O . GLY A 1 78 ? -17.323 -13.720 16.854 1.00 84.31 78 GLY A O 1
ATOM 628 N N . VAL A 1 79 ? -18.114 -11.626 16.908 1.00 86.69 79 VAL A N 1
ATOM 629 C CA . VAL A 1 79 ? -19.142 -11.840 15.874 1.00 86.69 79 VAL A CA 1
ATOM 630 C C . VAL A 1 79 ? -18.513 -11.799 14.486 1.00 86.69 79 VAL A C 1
ATOM 632 O O . VAL A 1 79 ? -17.760 -10.879 14.177 1.00 86.69 79 VAL A O 1
ATOM 635 N N . ASN A 1 80 ? -18.847 -12.769 13.631 1.00 87.75 80 ASN A N 1
ATOM 636 C CA . ASN A 1 80 ? -18.410 -12.795 12.236 1.00 87.75 80 ASN A CA 1
ATOM 637 C C . ASN A 1 80 ? -19.358 -11.976 11.345 1.00 87.75 80 ASN A C 1
ATOM 639 O O . ASN A 1 80 ? -20.563 -12.226 11.317 1.00 87.75 80 ASN A O 1
ATOM 643 N N . ILE A 1 81 ? -18.810 -11.023 10.596 1.00 86.25 81 ILE A N 1
ATOM 644 C CA . ILE A 1 81 ? -19.541 -10.131 9.695 1.00 86.25 81 ILE A CA 1
ATOM 645 C C . ILE A 1 81 ? -19.189 -10.506 8.260 1.00 86.25 81 ILE A C 1
ATOM 647 O O . ILE A 1 81 ? -18.041 -10.362 7.841 1.00 86.25 81 ILE A O 1
ATOM 651 N N . LEU A 1 82 ? -20.182 -10.949 7.490 1.00 89.06 82 LEU A N 1
ATOM 652 C CA . LEU A 1 82 ? -20.036 -11.218 6.062 1.00 89.06 82 LEU A CA 1
ATOM 653 C C . LEU A 1 82 ? -20.720 -10.113 5.261 1.00 89.06 82 LEU A C 1
ATOM 655 O O . LEU A 1 82 ? -21.834 -9.696 5.584 1.00 89.06 82 LEU A O 1
ATOM 659 N N . LEU A 1 83 ? -20.064 -9.662 4.193 1.00 83.81 83 LEU A N 1
ATOM 660 C CA . LEU A 1 83 ? -20.684 -8.771 3.225 1.00 83.81 83 LEU A CA 1
ATOM 661 C C . LEU A 1 83 ? -21.459 -9.616 2.210 1.00 83.81 83 LEU A C 1
ATOM 663 O O . LEU A 1 83 ? -21.011 -10.684 1.798 1.00 83.81 83 LEU A O 1
ATOM 667 N N . VAL A 1 84 ? -22.633 -9.148 1.792 1.00 83.88 84 VAL A N 1
ATOM 668 C CA . VAL A 1 84 ? -23.445 -9.871 0.805 1.00 83.88 84 VAL A CA 1
ATOM 669 C C . VAL A 1 84 ? -22.625 -10.098 -0.468 1.00 83.88 84 VAL A C 1
ATOM 671 O O . VAL A 1 84 ? -22.123 -9.150 -1.069 1.00 83.88 84 VAL A O 1
ATOM 674 N N . GLY A 1 85 ? -22.485 -11.365 -0.864 1.00 79.88 85 GLY A N 1
ATOM 675 C CA . GLY A 1 85 ? -21.666 -11.774 -2.007 1.00 79.88 85 GLY A CA 1
ATOM 676 C C . GLY A 1 85 ? -20.213 -12.129 -1.669 1.00 79.88 85 GLY A C 1
ATOM 677 O O . GLY A 1 85 ? -19.472 -12.494 -2.580 1.00 79.88 85 GLY A O 1
ATOM 678 N N . THR A 1 86 ? -19.794 -12.073 -0.398 1.00 79.31 86 THR A N 1
ATOM 679 C CA . THR A 1 86 ? -18.484 -12.569 0.050 1.00 79.31 86 THR A CA 1
ATOM 680 C C . THR A 1 86 ? -18.610 -13.899 0.788 1.00 79.31 86 THR A C 1
ATOM 682 O O . THR A 1 86 ? -19.594 -14.174 1.469 1.00 79.31 86 THR A O 1
ATOM 685 N N . VAL A 1 87 ? -17.583 -14.741 0.650 1.00 79.56 87 VAL A N 1
ATOM 686 C CA . VAL A 1 87 ? -17.426 -15.981 1.437 1.00 79.56 87 VAL A CA 1
ATOM 687 C C . VAL A 1 87 ? -16.495 -15.789 2.637 1.00 79.56 87 VAL A C 1
ATOM 689 O O . VAL A 1 87 ? -16.478 -16.606 3.551 1.00 79.56 87 VAL A O 1
ATOM 692 N N . THR A 1 88 ? -15.730 -14.697 2.645 1.00 76.94 88 THR A N 1
ATOM 693 C CA . THR A 1 88 ? -14.849 -14.286 3.741 1.00 76.94 88 THR A CA 1
ATOM 694 C C . THR A 1 88 ? -15.487 -13.134 4.512 1.00 76.94 88 THR A C 1
ATOM 696 O O . THR A 1 88 ? -16.001 -12.193 3.897 1.00 76.94 88 THR A O 1
ATOM 699 N N . GLY A 1 89 ? -15.442 -13.209 5.841 1.00 79.56 89 GLY A N 1
ATOM 700 C CA . GLY A 1 89 ? -15.942 -12.182 6.755 1.00 79.56 89 GLY A CA 1
ATOM 701 C C . GLY A 1 89 ? -14.847 -11.598 7.650 1.00 79.56 89 GLY A C 1
ATOM 702 O O . GLY A 1 89 ? -13.713 -12.077 7.643 1.00 79.56 89 GLY A O 1
ATOM 703 N N . THR A 1 90 ? -15.203 -10.570 8.417 1.00 83.31 90 THR A N 1
ATOM 704 C CA . THR A 1 90 ? -14.346 -9.923 9.424 1.00 83.31 90 THR A CA 1
ATOM 705 C C . THR A 1 90 ? -14.980 -10.083 10.803 1.00 83.31 90 THR A C 1
ATOM 707 O O . THR A 1 90 ? -16.201 -10.018 10.926 1.00 83.31 90 THR A O 1
ATOM 710 N N . GLN A 1 91 ? -14.171 -10.285 11.843 1.00 84.44 91 GLN A N 1
ATOM 711 C CA . GLN A 1 91 ? -14.661 -10.443 13.212 1.00 84.44 91 GLN A CA 1
ATOM 712 C C . GLN A 1 91 ? -14.666 -9.112 13.978 1.00 84.44 91 GLN A C 1
ATOM 714 O O . GLN A 1 91 ? -13.783 -8.279 13.774 1.00 84.44 91 GLN A O 1
ATOM 719 N N . THR A 1 92 ? -15.652 -8.911 14.856 1.00 81.44 92 THR A N 1
ATOM 720 C CA . THR A 1 92 ? -15.665 -7.778 15.792 1.00 81.44 92 THR A CA 1
ATOM 721 C C . THR A 1 92 ? -14.584 -7.930 16.863 1.00 81.44 92 THR A C 1
ATOM 723 O O . THR A 1 92 ? -14.481 -8.980 17.502 1.00 81.44 92 THR A O 1
ATOM 726 N N . ASP A 1 93 ? -13.799 -6.871 17.064 1.00 76.31 93 ASP A N 1
ATOM 727 C CA . ASP A 1 93 ? -12.813 -6.767 18.146 1.00 76.31 93 ASP A CA 1
ATOM 728 C C . ASP A 1 93 ? -13.462 -6.223 19.434 1.00 76.31 93 ASP A C 1
ATOM 730 O O . ASP A 1 93 ? -14.547 -5.631 19.397 1.00 76.31 93 ASP A O 1
ATOM 734 N N . TYR A 1 94 ? -12.813 -6.447 20.574 1.00 65.81 94 TYR A N 1
ATOM 735 C CA . TYR A 1 94 ? -13.204 -5.886 21.865 1.00 65.81 94 TYR A CA 1
ATOM 736 C C . TYR A 1 94 ? -12.839 -4.392 21.905 1.00 65.81 94 TYR A C 1
ATOM 738 O O . TYR A 1 94 ? -11.732 -4.023 21.517 1.00 65.81 94 TYR A O 1
ATOM 746 N N . ILE A 1 95 ? -13.758 -3.534 22.362 1.00 56.28 95 ILE A N 1
ATOM 747 C CA . ILE A 1 95 ? -13.492 -2.098 22.581 1.00 56.28 95 ILE A CA 1
ATOM 748 C C . ILE A 1 95 ? -13.273 -1.782 24.055 1.00 56.28 95 ILE A C 1
ATOM 750 O O . ILE A 1 95 ? -13.925 -2.436 24.900 1.00 56.28 95 ILE A O 1
#

Foldseek 3Di:
DVVVVVVVVVVVVVVVVVPPPVVVVCVVCVVVVVVVVPPPPDPPDDPPVPPPDCPCPDPPDDDDDDFDADPVRHGDFFDWDDDVPDPHTDTHHDD

Secondary structure (DSSP, 8-state):
-HHHHHHHHHHHHHHHHHHHHHHHHHHHHHHHHHHHHT------------S-----TT----------B-TTS-B-TT-EEE-TT-S-EEEPPP-

pLDDT: mean 70.77, std 12.56, range [48.53, 89.62]

Radius of gyration: 39.06 Å; chains: 1; bounding box: 100×30×79 Å

Organism: NCBI:txid228955